Protein AF-A0A2T2NNK9-F1 (afdb_monomer)

pLDDT: mean 78.59, std 19.79, range [35.81, 96.06]

Structure (mmCIF, N/CA/C/O backbone):
data_AF-A0A2T2NNK9-F1
#
_entry.id   AF-A0A2T2NNK9-F1
#
loop_
_atom_site.group_PDB
_atom_site.id
_atom_site.type_symbol
_atom_site.label_atom_id
_atom_site.label_alt_id
_atom_site.label_comp_id
_atom_site.label_asym_id
_atom_site.label_entity_id
_atom_site.label_seq_id
_atom_site.pdbx_PDB_ins_code
_atom_site.Cartn_x
_atom_site.Cartn_y
_atom_site.Cartn_z
_atom_site.occupancy
_atom_site.B_iso_or_equiv
_atom_site.auth_seq_id
_atom_site.auth_comp_id
_atom_site.auth_asym_id
_atom_site.auth_atom_id
_atom_site.pdbx_PDB_model_num
ATOM 1 N N . MET A 1 1 ? -42.297 -60.532 -15.686 1.00 44.50 1 MET A N 1
ATOM 2 C CA . MET A 1 1 ? -40.845 -60.353 -15.907 1.00 44.50 1 MET A CA 1
ATOM 3 C C . MET A 1 1 ? -40.663 -58.961 -16.487 1.00 44.50 1 MET A C 1
ATOM 5 O O . MET A 1 1 ? -41.099 -58.746 -17.607 1.00 44.50 1 MET A O 1
ATOM 9 N N . VAL A 1 2 ? -40.173 -57.993 -15.708 1.00 42.03 2 VAL A N 1
ATOM 10 C CA . VAL A 1 2 ? -40.031 -56.593 -16.153 1.00 42.03 2 VAL A CA 1
ATOM 11 C C . VAL A 1 2 ? -38.587 -56.168 -15.906 1.00 42.03 2 VAL A C 1
ATOM 13 O O . VAL A 1 2 ? -38.067 -56.361 -14.810 1.00 42.03 2 VAL A O 1
ATOM 16 N N . ASN A 1 3 ? -37.942 -55.697 -16.972 1.00 47.69 3 ASN A N 1
ATOM 17 C CA . ASN A 1 3 ? -36.517 -55.395 -17.052 1.00 47.69 3 ASN A CA 1
ATOM 18 C C . ASN A 1 3 ? -36.136 -54.107 -16.310 1.00 47.69 3 ASN A C 1
ATOM 20 O O . ASN A 1 3 ? -36.875 -53.125 -16.304 1.00 47.69 3 ASN A O 1
ATOM 24 N N . PHE A 1 4 ? -34.934 -54.142 -15.736 1.00 44.50 4 PHE A N 1
ATOM 25 C CA . PHE A 1 4 ? -34.214 -53.040 -15.104 1.00 44.50 4 PHE A CA 1
ATOM 26 C C . PHE A 1 4 ? -33.709 -52.020 -16.132 1.00 44.50 4 PHE A C 1
ATOM 28 O O . PHE A 1 4 ? -33.126 -52.415 -17.138 1.00 44.50 4 PHE A O 1
ATOM 35 N N . VAL A 1 5 ? -33.779 -50.726 -15.802 1.00 55.22 5 VAL A N 1
ATOM 36 C CA . VAL A 1 5 ? -32.805 -49.720 -16.262 1.00 55.22 5 VAL A CA 1
ATOM 37 C C . VAL A 1 5 ? -32.544 -48.758 -15.100 1.00 55.22 5 VAL A C 1
ATOM 39 O O . VAL A 1 5 ? -33.384 -47.926 -14.774 1.00 55.22 5 VAL A O 1
ATOM 42 N N . PHE A 1 6 ? -31.388 -48.890 -14.447 1.00 48.53 6 PHE A N 1
ATOM 43 C CA . PHE A 1 6 ? -30.879 -47.895 -13.501 1.00 48.53 6 PHE A CA 1
ATOM 44 C C . PHE A 1 6 ? -29.966 -46.937 -14.266 1.00 48.53 6 PHE A C 1
ATOM 46 O O . PHE A 1 6 ? -28.908 -47.334 -14.751 1.00 48.53 6 PHE A O 1
ATOM 53 N N . VAL A 1 7 ? -30.379 -45.677 -14.383 1.00 56.16 7 VAL A N 1
ATOM 54 C CA . VAL A 1 7 ? -29.543 -44.604 -14.929 1.00 56.16 7 VAL A CA 1
ATOM 55 C C . VAL A 1 7 ? -28.662 -44.080 -13.796 1.00 56.16 7 VAL A C 1
ATOM 57 O O . VAL A 1 7 ? -29.144 -43.439 -12.866 1.00 56.16 7 VAL A O 1
ATOM 60 N N . PHE A 1 8 ? -27.369 -44.397 -13.853 1.00 50.00 8 PHE A N 1
ATOM 61 C CA . PHE A 1 8 ? -26.354 -43.876 -12.939 1.00 50.00 8 PHE A CA 1
ATOM 62 C C . PHE A 1 8 ? -25.890 -42.504 -13.445 1.00 50.00 8 PHE A C 1
ATOM 64 O O . PHE A 1 8 ? -25.069 -42.409 -14.357 1.00 50.00 8 PHE A O 1
ATOM 71 N N . THR A 1 9 ? -26.424 -41.425 -12.876 1.00 57.22 9 THR A N 1
ATOM 72 C CA . THR A 1 9 ? -25.947 -40.065 -13.155 1.00 57.22 9 THR A CA 1
ATOM 73 C C . THR A 1 9 ? -24.721 -39.787 -12.285 1.00 57.22 9 THR A C 1
ATOM 75 O O . THR A 1 9 ? -24.837 -39.531 -11.088 1.00 57.22 9 THR A O 1
ATOM 78 N N . ILE A 1 10 ? -23.526 -39.868 -12.873 1.00 59.28 10 ILE A N 1
ATOM 79 C CA . ILE A 1 10 ? -22.270 -39.492 -12.213 1.00 59.28 10 ILE A CA 1
ATOM 80 C C . ILE A 1 10 ? -22.192 -37.961 -12.195 1.00 59.28 10 ILE A C 1
ATOM 82 O O . ILE A 1 10 ? -21.926 -37.331 -13.217 1.00 59.28 10 ILE A O 1
ATOM 86 N N . LEU A 1 11 ? -22.448 -37.356 -11.033 1.00 46.94 11 LEU A N 1
ATOM 87 C CA . LEU A 1 11 ? -22.253 -35.925 -10.812 1.00 46.94 11 LEU A CA 1
ATOM 88 C C . LEU A 1 11 ? -20.755 -35.667 -10.582 1.00 46.94 11 LEU A C 1
ATOM 90 O O . LEU A 1 11 ? -20.219 -35.947 -9.509 1.00 46.94 11 LEU A O 1
ATOM 94 N N . LEU A 1 12 ? -20.063 -35.170 -11.608 1.00 46.19 12 LEU A N 1
ATOM 95 C CA . LEU A 1 12 ? -18.666 -34.748 -11.509 1.00 46.19 12 LEU A CA 1
ATOM 96 C C . LEU A 1 12 ? -18.597 -33.440 -10.698 1.00 46.19 12 LEU A C 1
ATOM 98 O O . LEU A 1 12 ? -18.890 -32.359 -11.207 1.00 46.19 12 LEU A O 1
ATOM 102 N N . LEU A 1 13 ? -18.220 -33.534 -9.422 1.00 46.41 13 LEU A N 1
ATOM 103 C CA . LEU A 1 13 ? -17.844 -32.378 -8.610 1.00 46.41 13 LEU A CA 1
ATOM 104 C C . LEU A 1 13 ? -16.469 -31.883 -9.083 1.00 46.41 13 LEU A C 1
ATOM 106 O O . LEU A 1 13 ? -15.432 -32.424 -8.702 1.00 46.41 13 LEU A O 1
ATOM 110 N N . LEU A 1 14 ? -16.459 -30.860 -9.938 1.00 41.75 14 LEU A N 1
ATOM 111 C CA . LEU A 1 14 ? -15.252 -30.105 -10.273 1.00 41.75 14 LEU A CA 1
ATOM 112 C C . LEU A 1 14 ? -14.830 -29.289 -9.043 1.00 41.75 14 LEU A C 1
ATOM 114 O O . LEU A 1 14 ? -15.232 -28.141 -8.870 1.00 41.75 14 LEU A O 1
ATOM 118 N N . ASN A 1 15 ? -14.008 -29.888 -8.180 1.00 42.38 15 ASN A N 1
ATOM 119 C CA . ASN A 1 15 ? -13.230 -29.147 -7.193 1.00 42.38 15 ASN A CA 1
ATOM 120 C C . ASN A 1 15 ? -12.186 -28.312 -7.940 1.00 42.38 15 ASN A C 1
ATOM 122 O O . ASN A 1 15 ? -11.066 -28.760 -8.183 1.00 42.38 15 ASN A O 1
ATOM 126 N N . VAL A 1 16 ? -12.560 -27.093 -8.326 1.00 41.53 16 VAL A N 1
ATOM 127 C CA . VAL A 1 16 ? -11.605 -26.084 -8.785 1.00 41.53 16 VAL A CA 1
ATOM 128 C C . VAL A 1 16 ? -10.856 -25.596 -7.549 1.00 41.53 16 VAL A C 1
ATOM 130 O O . VAL A 1 16 ? -11.247 -24.632 -6.897 1.00 41.53 16 VAL A O 1
ATOM 133 N N . THR A 1 17 ? -9.786 -26.295 -7.180 1.00 37.84 17 THR A N 1
ATOM 134 C CA . THR A 1 17 ? -8.816 -25.767 -6.223 1.00 37.84 17 THR A CA 1
ATOM 135 C C . THR A 1 17 ? -8.088 -24.618 -6.908 1.00 37.84 17 THR A C 1
ATOM 137 O O . THR A 1 17 ? -7.155 -24.833 -7.682 1.00 37.84 17 THR A O 1
ATOM 140 N N . THR A 1 18 ? -8.531 -23.387 -6.665 1.00 38.38 18 THR A N 1
ATOM 141 C CA . THR A 1 18 ? -7.781 -22.190 -7.039 1.00 38.38 18 THR A CA 1
ATOM 142 C C . THR A 1 18 ? -6.550 -22.121 -6.142 1.00 38.38 18 THR A C 1
ATOM 144 O O . THR A 1 18 ? -6.608 -21.603 -5.028 1.00 38.38 18 THR A O 1
ATOM 147 N N . THR A 1 19 ? -5.434 -22.693 -6.590 1.00 35.81 19 THR A N 1
ATOM 148 C CA . THR A 1 19 ? -4.139 -22.482 -5.941 1.00 35.81 19 THR A CA 1
ATOM 149 C C . THR A 1 19 ? -3.739 -21.029 -6.167 1.00 35.81 19 THR A C 1
ATOM 151 O O . THR A 1 19 ? -3.233 -20.675 -7.233 1.00 35.81 19 THR A O 1
ATOM 154 N N . MET A 1 20 ? -4.034 -20.176 -5.189 1.00 47.16 20 MET A N 1
ATOM 155 C CA . MET A 1 20 ? -3.549 -18.802 -5.144 1.00 47.16 20 MET A CA 1
ATOM 156 C C . MET A 1 20 ? -2.162 -18.771 -4.489 1.00 47.16 20 MET A C 1
ATOM 158 O O . MET A 1 20 ? -1.886 -19.588 -3.607 1.00 47.16 20 MET A O 1
ATOM 162 N N . PRO A 1 21 ? -1.262 -17.891 -4.955 1.00 38.34 21 PRO A N 1
ATOM 163 C CA . PRO A 1 21 ? 0.104 -17.826 -4.461 1.00 38.34 21 PRO A CA 1
ATOM 164 C C . PRO A 1 21 ? 0.135 -17.407 -2.989 1.00 38.34 21 PRO A C 1
ATOM 166 O O . PRO A 1 21 ? -0.404 -16.374 -2.615 1.00 38.34 21 PRO A O 1
ATOM 169 N N . THR A 1 22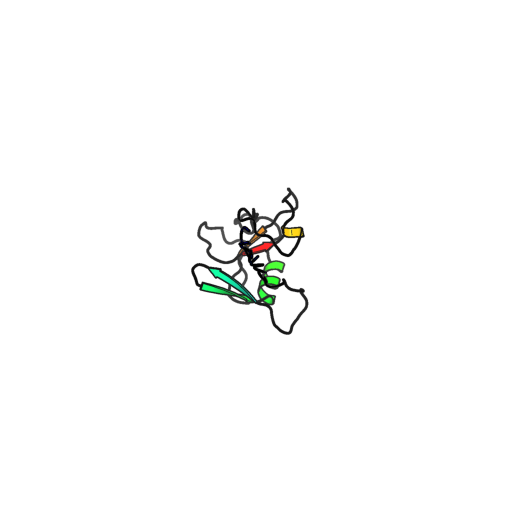 ? 0.800 -18.228 -2.181 1.00 44.75 22 THR A N 1
ATOM 170 C CA . THR A 1 22 ? 1.037 -18.035 -0.752 1.00 44.75 22 THR A CA 1
ATOM 171 C C . THR A 1 22 ? 1.864 -16.777 -0.492 1.00 44.75 22 THR A C 1
ATOM 173 O O . THR A 1 22 ? 2.995 -16.669 -0.981 1.00 44.75 22 THR A O 1
ATOM 176 N N . ASP A 1 23 ? 1.339 -15.866 0.328 1.00 48.19 23 ASP A N 1
ATOM 177 C CA . ASP A 1 23 ? 2.069 -14.688 0.795 1.00 48.19 23 ASP A CA 1
ATOM 178 C C . ASP A 1 23 ? 3.434 -15.067 1.423 1.00 48.19 23 ASP A C 1
ATOM 180 O O . ASP A 1 23 ? 3.518 -15.932 2.305 1.00 48.19 23 ASP A O 1
ATOM 184 N N . PRO A 1 24 ? 4.536 -14.477 0.944 1.00 45.34 24 PRO A N 1
ATOM 185 C CA . PRO A 1 24 ? 5.620 -13.924 1.734 1.00 45.34 24 PRO A CA 1
ATOM 186 C C . PRO A 1 24 ? 5.871 -14.334 3.169 1.00 45.34 24 PRO A C 1
ATOM 188 O O . PRO A 1 24 ? 5.370 -13.642 4.050 1.00 45.34 24 PRO A O 1
ATOM 191 N N . ASP A 1 25 ? 6.730 -15.305 3.458 1.00 42.19 25 ASP A N 1
ATOM 192 C CA . ASP A 1 25 ? 7.469 -15.200 4.720 1.00 42.19 25 ASP A CA 1
ATOM 193 C C . ASP A 1 25 ? 8.435 -14.012 4.549 1.00 42.19 25 ASP A C 1
ATOM 195 O O . ASP A 1 25 ? 9.187 -13.988 3.575 1.00 42.19 25 ASP A O 1
ATOM 199 N N . MET A 1 26 ? 8.371 -12.984 5.405 1.00 48.34 26 MET A N 1
ATOM 200 C CA . MET A 1 26 ? 9.200 -11.766 5.291 1.00 48.34 26 MET A CA 1
ATOM 201 C C . MET A 1 26 ? 10.647 -12.022 5.769 1.00 48.34 26 MET A C 1
ATOM 203 O O . MET A 1 26 ? 11.193 -11.271 6.577 1.00 48.34 26 MET A O 1
ATOM 207 N N . GLY A 1 27 ? 11.262 -13.097 5.274 1.00 41.09 27 GLY A N 1
ATOM 208 C CA . GLY A 1 27 ? 12.646 -13.505 5.504 1.00 41.09 27 GLY A CA 1
ATOM 209 C C . GLY A 1 27 ? 13.327 -13.840 4.173 1.00 41.09 27 GLY A C 1
ATOM 210 O O . GLY A 1 27 ? 12.747 -14.502 3.321 1.00 41.09 27 GLY A O 1
ATOM 211 N N . ALA A 1 28 ? 14.536 -13.313 3.987 1.00 42.34 28 ALA A N 1
ATOM 212 C CA . ALA A 1 28 ? 15.311 -13.245 2.745 1.00 42.34 28 ALA A CA 1
ATOM 213 C C . ALA A 1 28 ? 15.522 -14.570 1.953 1.00 42.34 28 ALA A C 1
ATOM 215 O O . ALA A 1 28 ? 15.797 -15.596 2.561 1.00 42.34 28 ALA A O 1
ATOM 216 N N . ASP A 1 29 ? 15.457 -14.451 0.609 1.00 46.12 29 ASP A N 1
ATOM 217 C CA . ASP A 1 29 ? 16.040 -15.220 -0.537 1.00 46.12 29 ASP A CA 1
ATOM 218 C C . ASP A 1 29 ? 16.087 -16.780 -0.512 1.00 46.12 29 ASP A C 1
ATOM 220 O O . ASP A 1 29 ? 16.554 -17.352 0.470 1.00 46.12 29 ASP A O 1
ATOM 224 N N . PRO A 1 30 ? 15.655 -17.527 -1.575 1.00 46.78 30 PRO A N 1
ATOM 225 C CA . PRO A 1 30 ? 16.343 -17.582 -2.883 1.00 46.78 30 PRO A CA 1
ATOM 226 C C . PRO A 1 30 ? 15.421 -17.754 -4.118 1.00 46.78 30 PRO A C 1
ATOM 228 O O . PRO A 1 30 ? 15.757 -18.444 -5.082 1.00 46.78 30 PRO A O 1
ATOM 231 N N . LYS A 1 31 ? 14.224 -17.171 -4.097 1.00 51.34 31 LYS A N 1
ATOM 232 C CA . LYS A 1 31 ? 13.475 -16.782 -5.305 1.00 51.34 31 LYS A CA 1
ATOM 233 C C . LYS A 1 31 ? 12.696 -15.549 -4.900 1.00 51.34 31 LYS A C 1
ATOM 235 O O . LYS A 1 31 ? 11.622 -15.695 -4.325 1.00 51.34 31 LYS A O 1
ATOM 240 N N . GLU A 1 32 ? 13.275 -14.368 -5.096 1.00 64.19 32 GLU A N 1
ATOM 241 C CA . GLU A 1 32 ? 12.606 -13.092 -4.835 1.00 64.19 32 GLU A CA 1
ATOM 242 C C . GLU A 1 32 ? 11.173 -13.158 -5.378 1.00 64.19 32 GLU A C 1
ATOM 244 O O . GLU A 1 32 ? 10.953 -13.296 -6.587 1.00 64.19 32 GLU A O 1
ATOM 249 N N . ARG A 1 33 ? 10.192 -13.195 -4.472 1.00 76.56 33 ARG A N 1
ATOM 250 C CA . ARG A 1 33 ? 8.801 -13.360 -4.877 1.00 76.56 33 ARG A CA 1
ATOM 251 C C . ARG A 1 33 ? 8.361 -12.042 -5.514 1.00 76.56 33 ARG A C 1
ATOM 253 O O . ARG A 1 33 ? 8.782 -10.949 -5.126 1.00 76.56 33 ARG A O 1
ATOM 260 N N . MET A 1 34 ? 7.594 -12.178 -6.588 1.00 84.69 34 MET A N 1
ATOM 261 C CA . MET A 1 34 ? 7.123 -11.057 -7.388 1.00 84.69 34 MET A CA 1
ATOM 262 C C . MET A 1 34 ? 5.606 -11.033 -7.370 1.00 84.69 34 MET A C 1
ATOM 264 O O . MET A 1 34 ? 4.953 -12.045 -7.630 1.00 84.69 34 MET A O 1
ATOM 268 N N . TRP A 1 35 ? 5.058 -9.851 -7.133 1.00 87.06 35 TRP A N 1
ATOM 269 C CA . TRP A 1 35 ? 3.645 -9.563 -7.294 1.00 87.06 35 TRP A CA 1
ATOM 270 C C . TRP A 1 35 ? 3.389 -9.190 -8.746 1.00 87.06 35 TRP A C 1
ATOM 272 O O . TRP A 1 35 ? 4.103 -8.362 -9.316 1.00 87.06 35 TRP A O 1
ATOM 282 N N . ILE A 1 36 ? 2.365 -9.797 -9.342 1.00 89.31 36 ILE A N 1
ATOM 283 C CA . ILE A 1 36 ? 1.939 -9.497 -10.708 1.00 89.31 36 ILE A CA 1
ATOM 284 C C . ILE A 1 36 ? 0.526 -8.927 -10.643 1.00 89.31 36 ILE A C 1
ATOM 286 O O . ILE A 1 36 ? -0.424 -9.644 -10.333 1.00 89.31 36 ILE A O 1
ATOM 290 N N . CYS A 1 37 ? 0.385 -7.643 -10.958 1.00 86.25 37 CYS A N 1
ATOM 291 C CA . CYS A 1 37 ? -0.904 -6.968 -11.055 1.00 86.25 37 CYS A CA 1
ATOM 292 C C . CYS A 1 37 ? -1.328 -6.890 -12.525 1.00 86.25 37 CYS A C 1
ATOM 294 O O . CYS A 1 37 ? -0.546 -6.466 -13.375 1.00 86.25 37 CYS A O 1
ATOM 296 N N . LYS A 1 38 ? -2.567 -7.282 -12.831 1.00 85.25 38 LYS A N 1
ATOM 297 C CA . LYS A 1 38 ? -3.134 -7.205 -14.184 1.00 85.25 38 LYS A CA 1
ATOM 298 C C . LYS A 1 38 ? -4.026 -5.975 -14.300 1.00 85.25 38 LYS A C 1
ATOM 300 O O . LYS A 1 38 ? -4.980 -5.860 -13.540 1.00 85.25 38 LYS A O 1
ATOM 305 N N . ASN A 1 39 ? -3.753 -5.100 -15.263 1.00 78.94 39 ASN A N 1
ATOM 306 C CA . ASN A 1 39 ? -4.609 -3.957 -15.584 1.00 78.94 39 ASN A CA 1
ATOM 307 C C . ASN A 1 39 ? -4.786 -3.848 -17.104 1.00 78.94 39 ASN A C 1
ATOM 309 O O . ASN A 1 39 ? -3.798 -3.731 -17.824 1.00 78.94 39 ASN A O 1
ATOM 313 N N . GLY A 1 40 ? -6.021 -3.940 -17.606 1.00 74.44 40 GLY A N 1
ATOM 314 C CA . GLY A 1 40 ? -6.319 -3.759 -19.037 1.00 74.44 40 GLY A CA 1
ATOM 315 C C . GLY A 1 40 ? -5.534 -4.672 -19.995 1.00 74.44 40 GLY A C 1
ATOM 316 O O . GLY A 1 40 ? -5.247 -4.277 -21.119 1.00 74.44 40 GLY A O 1
ATOM 317 N N . GLY A 1 41 ? -5.135 -5.871 -19.551 1.00 74.44 41 GLY A N 1
ATOM 318 C CA . GLY A 1 41 ? -4.302 -6.802 -20.329 1.00 74.44 41 GLY A CA 1
ATOM 319 C C . GLY A 1 41 ? -2.787 -6.606 -20.179 1.00 74.44 41 GLY A C 1
ATOM 320 O O . GLY A 1 41 ? -2.020 -7.435 -20.665 1.00 74.44 41 GLY A O 1
ATOM 321 N N . GLN A 1 42 ? -2.341 -5.569 -19.468 1.00 79.94 42 GLN A N 1
ATOM 322 C CA . GLN A 1 42 ? -0.938 -5.359 -19.117 1.00 79.94 42 GLN A CA 1
ATOM 323 C C . GLN A 1 42 ? -0.615 -5.983 -17.754 1.00 79.94 42 GLN A C 1
ATOM 325 O O . GLN A 1 42 ? -1.401 -5.890 -16.809 1.00 79.94 42 GLN A O 1
ATOM 330 N N . ASN A 1 43 ? 0.564 -6.602 -17.655 1.00 86.62 43 ASN A N 1
ATOM 331 C CA . ASN A 1 43 ? 1.115 -7.101 -16.397 1.00 86.62 43 ASN A CA 1
ATOM 332 C C . ASN A 1 43 ? 2.086 -6.064 -15.823 1.00 86.62 43 ASN A C 1
ATOM 334 O O . ASN A 1 43 ? 3.061 -5.695 -16.479 1.00 86.62 43 ASN A O 1
ATOM 338 N N . MET A 1 44 ? 1.846 -5.638 -14.589 1.00 86.12 44 MET A N 1
ATOM 339 C CA . MET A 1 44 ? 2.781 -4.860 -13.779 1.00 86.12 44 MET A CA 1
ATOM 340 C C . MET A 1 44 ? 3.443 -5.787 -12.767 1.00 86.12 44 MET A C 1
ATOM 342 O O . MET A 1 44 ? 2.762 -6.591 -12.132 1.00 86.12 44 MET A O 1
ATOM 346 N N . PHE A 1 45 ? 4.757 -5.670 -12.613 1.00 89.12 45 PHE A N 1
ATOM 347 C CA . PHE A 1 45 ? 5.558 -6.539 -11.755 1.00 89.12 45 PHE A CA 1
ATOM 348 C C . PHE A 1 45 ? 6.148 -5.725 -10.608 1.00 89.12 45 PHE A C 1
ATOM 350 O O . PHE A 1 45 ? 6.696 -4.649 -10.846 1.00 89.12 45 PHE A O 1
ATOM 357 N N . TYR A 1 46 ? 6.066 -6.248 -9.388 1.00 89.25 46 TYR A N 1
ATOM 358 C CA . TYR A 1 46 ? 6.641 -5.627 -8.197 1.00 89.25 46 TYR A CA 1
ATOM 359 C C . TYR A 1 46 ? 7.419 -6.667 -7.402 1.00 89.25 46 TYR A C 1
ATOM 361 O O . TYR A 1 46 ? 6.868 -7.713 -7.054 1.00 89.25 46 TYR A O 1
ATOM 369 N N . ARG A 1 47 ? 8.688 -6.395 -7.093 1.00 90.94 47 ARG A N 1
ATOM 370 C CA . ARG A 1 47 ? 9.475 -7.274 -6.221 1.00 90.94 47 ARG A CA 1
ATOM 371 C C . ARG A 1 47 ? 9.052 -7.102 -4.769 1.00 90.94 47 ARG A C 1
ATOM 373 O O . ARG A 1 47 ? 8.766 -5.988 -4.333 1.00 90.94 47 ARG A O 1
ATOM 380 N N . ASP A 1 48 ? 9.083 -8.186 -4.003 1.00 88.88 48 ASP A N 1
ATOM 381 C CA . ASP A 1 48 ? 8.850 -8.172 -2.553 1.00 88.88 48 ASP A CA 1
ATOM 382 C C . ASP A 1 48 ? 9.709 -7.147 -1.806 1.00 88.88 48 ASP A C 1
ATOM 384 O O . ASP A 1 48 ? 9.259 -6.480 -0.873 1.00 88.88 48 ASP A O 1
ATOM 388 N N . THR A 1 49 ? 10.970 -7.013 -2.215 1.00 90.06 49 THR A N 1
ATOM 389 C CA . THR A 1 49 ? 11.909 -6.058 -1.619 1.00 90.06 49 THR A CA 1
ATOM 390 C C . THR A 1 49 ? 11.396 -4.627 -1.775 1.00 90.06 49 THR A C 1
ATOM 392 O O . THR A 1 49 ? 11.406 -3.848 -0.816 1.00 90.06 49 THR A O 1
ATOM 395 N N . HIS A 1 50 ? 10.871 -4.288 -2.949 1.00 92.50 50 HIS A N 1
ATOM 396 C CA . HIS A 1 50 ? 10.298 -2.983 -3.255 1.00 92.50 50 HIS A CA 1
ATOM 397 C C . HIS A 1 50 ? 8.934 -2.747 -2.620 1.00 92.50 50 HIS A C 1
ATOM 399 O O . HIS A 1 50 ? 8.721 -1.674 -2.048 1.00 92.50 50 HIS A O 1
ATOM 405 N N . THR A 1 51 ? 8.032 -3.733 -2.643 1.00 92.19 51 THR A N 1
ATOM 406 C CA . THR A 1 51 ? 6.732 -3.623 -1.962 1.00 92.19 51 THR A CA 1
ATOM 407 C C . THR A 1 51 ? 6.927 -3.454 -0.458 1.00 92.19 51 THR A C 1
ATOM 409 O O . THR A 1 51 ? 6.360 -2.535 0.132 1.00 92.19 51 THR A O 1
ATOM 412 N N . GLY A 1 52 ? 7.813 -4.244 0.154 1.00 91.88 52 GLY A N 1
ATOM 413 C CA . GLY A 1 52 ? 8.146 -4.158 1.573 1.00 91.88 52 GLY A CA 1
ATOM 414 C C . GLY A 1 52 ? 8.824 -2.839 1.958 1.00 91.88 52 GLY A C 1
ATOM 415 O O . GLY A 1 52 ? 8.478 -2.242 2.978 1.00 91.88 52 GLY A O 1
ATOM 416 N N . ASN A 1 53 ? 9.760 -2.341 1.143 1.00 91.31 53 ASN A N 1
ATOM 417 C CA . ASN A 1 53 ? 10.386 -1.030 1.358 1.00 91.31 53 ASN A CA 1
ATOM 418 C C . ASN A 1 53 ? 9.376 0.115 1.237 1.00 91.31 53 ASN A C 1
ATOM 420 O O . ASN A 1 53 ? 9.383 1.030 2.061 1.00 91.31 53 ASN A O 1
ATOM 424 N N . SER A 1 54 ? 8.506 0.060 0.229 1.00 94.00 54 SER A N 1
ATOM 425 C CA . SER A 1 54 ? 7.460 1.059 0.018 1.00 94.00 54 SER A CA 1
ATOM 426 C C . SER A 1 54 ? 6.451 1.048 1.166 1.00 94.00 54 SER A C 1
ATOM 428 O O . SER A 1 54 ? 6.128 2.108 1.693 1.00 94.00 54 SER A O 1
ATOM 430 N N . LEU A 1 55 ? 6.037 -0.136 1.627 1.00 94.81 55 LEU A N 1
ATOM 431 C CA . LEU A 1 55 ? 5.122 -0.298 2.756 1.00 94.81 55 LEU A CA 1
ATOM 432 C C . LEU A 1 55 ? 5.698 0.281 4.054 1.00 94.81 55 LEU A C 1
ATOM 434 O O . LEU A 1 55 ? 5.015 1.032 4.741 1.00 94.81 55 LEU A O 1
ATOM 438 N N . ARG A 1 56 ? 6.972 0.003 4.370 1.00 93.81 56 ARG A N 1
ATOM 439 C CA . ARG A 1 56 ? 7.642 0.558 5.565 1.00 93.81 56 ARG A CA 1
ATOM 440 C C . ARG A 1 56 ? 7.747 2.084 5.555 1.00 93.81 56 ARG A C 1
ATOM 442 O O . ARG A 1 56 ? 7.855 2.692 6.615 1.00 93.81 56 ARG A O 1
ATOM 449 N N . ARG A 1 57 ? 7.774 2.693 4.368 1.00 94.56 57 ARG A N 1
ATOM 450 C CA . ARG A 1 57 ? 7.876 4.147 4.179 1.00 94.56 57 ARG A CA 1
ATOM 451 C C . ARG A 1 57 ? 6.512 4.830 4.073 1.00 94.56 57 ARG A C 1
ATOM 453 O O . ARG A 1 57 ? 6.453 6.053 4.189 1.00 94.56 57 ARG A O 1
ATOM 460 N N . ALA A 1 58 ? 5.443 4.077 3.820 1.00 93.94 58 ALA A N 1
ATOM 461 C CA . ALA A 1 58 ? 4.104 4.621 3.661 1.00 93.94 58 ALA A CA 1
ATOM 462 C C . ALA A 1 58 ? 3.602 5.239 4.985 1.00 93.94 58 ALA A C 1
ATOM 464 O O . ALA A 1 58 ? 3.848 4.683 6.059 1.00 93.94 58 ALA A O 1
ATOM 465 N N . PRO A 1 59 ? 2.890 6.381 4.951 1.00 94.81 59 PRO A N 1
ATOM 466 C CA . PRO A 1 59 ? 2.296 6.945 6.159 1.00 94.81 59 PRO A CA 1
ATOM 467 C C . PRO A 1 59 ? 1.262 5.995 6.783 1.00 94.81 59 PRO A C 1
ATOM 469 O O . PRO A 1 59 ? 0.526 5.314 6.079 1.00 94.81 59 PRO A O 1
ATOM 472 N N . ILE A 1 60 ? 1.146 5.988 8.111 1.00 94.38 60 ILE A N 1
ATOM 473 C CA . ILE A 1 60 ? 0.225 5.097 8.853 1.00 94.38 60 ILE A CA 1
ATOM 474 C C . ILE A 1 60 ? -1.139 5.734 9.171 1.00 94.38 60 ILE A C 1
ATOM 476 O O . ILE A 1 60 ? -1.907 5.217 9.977 1.00 94.38 60 ILE A O 1
ATOM 480 N N . LYS A 1 61 ? -1.418 6.913 8.612 1.00 92.75 61 LYS A N 1
ATOM 481 C CA . LYS A 1 61 ? -2.657 7.672 8.821 1.00 92.75 61 LYS A CA 1
ATOM 482 C C . LYS A 1 61 ? -3.043 8.373 7.536 1.00 92.75 61 LYS A C 1
ATOM 484 O O . LYS A 1 61 ? -2.171 8.700 6.734 1.00 92.75 61 LYS A O 1
ATOM 489 N N . GLU A 1 62 ? -4.333 8.649 7.394 1.00 94.00 62 GLU A N 1
ATOM 490 C CA . GLU A 1 62 ? -4.855 9.395 6.255 1.00 94.00 62 GLU A CA 1
ATOM 491 C C . GLU A 1 62 ? -4.175 10.766 6.123 1.00 94.00 62 GLU A C 1
ATOM 493 O O . GLU A 1 62 ? -4.014 11.499 7.105 1.00 94.00 62 GLU A O 1
ATOM 498 N N . GLY A 1 63 ? -3.738 11.092 4.907 1.00 92.19 63 GLY A N 1
ATOM 499 C CA . GLY A 1 63 ? -3.015 12.328 4.621 1.00 92.19 63 GLY A CA 1
ATOM 500 C C . GLY A 1 63 ? -3.914 13.437 4.085 1.00 92.19 63 GLY A C 1
ATOM 501 O O . GLY A 1 63 ? -4.906 13.194 3.401 1.00 92.19 63 GLY A O 1
ATOM 502 N N . LYS A 1 64 ? -3.520 14.694 4.328 1.00 93.19 64 LYS A N 1
ATOM 503 C CA . LYS A 1 64 ? -4.235 15.887 3.825 1.00 93.19 64 LYS A CA 1
ATOM 504 C C . LYS A 1 64 ? -4.246 15.991 2.298 1.00 93.19 64 LYS A C 1
ATOM 506 O O . LYS A 1 64 ? -5.129 16.622 1.730 1.00 93.19 64 LYS A O 1
ATOM 511 N N . SER A 1 65 ? -3.261 15.387 1.644 1.00 92.75 65 SER A N 1
ATOM 512 C CA . SER A 1 65 ? -3.179 15.260 0.188 1.00 92.75 65 SER A CA 1
ATOM 513 C C . SER A 1 65 ? -4.221 14.294 -0.385 1.00 92.75 65 SER A C 1
ATOM 515 O O . SER A 1 65 ? -4.432 14.292 -1.594 1.00 92.75 65 SER A O 1
ATOM 517 N N . GLY A 1 66 ? -4.855 13.471 0.459 1.00 92.69 66 GLY A N 1
ATOM 518 C CA . GLY A 1 66 ? -5.676 12.331 0.065 1.00 92.69 66 GLY A CA 1
ATOM 519 C C . GLY A 1 66 ? -4.916 10.999 0.020 1.00 92.69 66 GLY A C 1
ATOM 520 O O . GLY A 1 66 ? -5.523 9.995 -0.353 1.00 92.69 66 GLY A O 1
ATOM 521 N N . TYR A 1 67 ? -3.626 10.970 0.389 1.00 94.25 67 TYR A N 1
ATOM 522 C CA . TYR A 1 67 ? -2.826 9.744 0.490 1.00 94.25 67 TYR A CA 1
ATOM 523 C C . TYR A 1 67 ? -2.075 9.607 1.826 1.00 94.25 67 TYR A C 1
ATOM 525 O O . TYR A 1 67 ? -1.492 10.582 2.300 1.00 94.25 67 TYR A O 1
ATOM 533 N N . PRO A 1 68 ? -2.016 8.391 2.398 1.00 95.06 68 PRO A N 1
ATOM 534 C CA . PRO A 1 68 ? -2.925 7.285 2.100 1.00 95.06 68 PRO A CA 1
ATOM 535 C C . PRO A 1 68 ? -4.366 7.684 2.447 1.00 95.06 68 PRO A C 1
ATOM 537 O O . PRO A 1 68 ? -4.605 8.722 3.066 1.00 95.06 68 PRO A O 1
ATOM 540 N N . HIS A 1 69 ? -5.326 6.868 2.044 1.00 93.75 69 HIS A N 1
ATOM 541 C CA . HIS A 1 69 ? -6.713 7.004 2.481 1.00 93.75 69 HIS A CA 1
ATOM 542 C C . HIS A 1 69 ? -7.277 5.644 2.848 1.00 93.75 69 HIS A C 1
ATOM 544 O O . HIS A 1 69 ? -6.688 4.610 2.532 1.00 93.75 69 HIS A O 1
ATOM 550 N N . ARG A 1 70 ? -8.414 5.647 3.540 1.00 95.31 70 ARG A N 1
ATOM 551 C CA . ARG A 1 70 ? -9.100 4.416 3.915 1.00 95.31 70 ARG A CA 1
ATOM 552 C C . ARG A 1 70 ? -9.485 3.595 2.680 1.00 95.31 70 ARG A C 1
ATOM 554 O O . ARG A 1 70 ? -10.154 4.098 1.782 1.00 95.31 70 ARG A O 1
ATOM 561 N N . PHE A 1 71 ? -9.145 2.311 2.716 1.00 95.00 71 PHE A N 1
ATOM 562 C CA . PHE A 1 71 ? -9.612 1.297 1.781 1.00 95.00 71 PHE A CA 1
ATOM 563 C C . PHE A 1 71 ? -10.833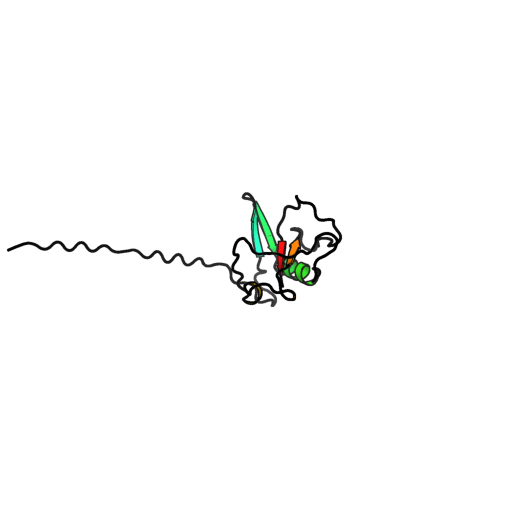 0.578 2.363 1.00 95.00 71 PHE A C 1
ATOM 565 O O . PHE A 1 71 ? -10.758 -0.054 3.419 1.00 95.00 71 PHE A O 1
ATOM 572 N N . PHE A 1 72 ? -11.975 0.680 1.682 1.00 92.38 72 PHE A N 1
ATOM 573 C CA . PHE A 1 72 ? -13.246 0.128 2.171 1.00 92.38 72 PHE A CA 1
ATOM 574 C C . PHE A 1 72 ? -13.465 -1.348 1.825 1.00 92.38 72 PHE A C 1
ATOM 576 O O . PHE A 1 72 ? -14.326 -1.981 2.427 1.00 92.38 72 PHE A O 1
ATOM 583 N N . ASN A 1 73 ? -12.682 -1.905 0.895 1.00 92.81 73 ASN A N 1
ATOM 584 C CA . ASN A 1 73 ? -12.822 -3.282 0.420 1.00 92.81 73 ASN A CA 1
ATOM 585 C C . ASN A 1 73 ? -14.239 -3.644 -0.079 1.00 92.81 73 ASN A C 1
ATOM 587 O O . ASN A 1 73 ? -14.759 -4.721 0.208 1.00 92.81 73 ASN A O 1
ATOM 591 N N . ASN A 1 74 ? -14.873 -2.743 -0.838 1.00 89.19 74 ASN A N 1
ATOM 592 C CA . ASN A 1 74 ? -16.228 -2.955 -1.371 1.00 89.19 74 ASN A CA 1
ATOM 593 C C . ASN A 1 74 ? -16.316 -4.147 -2.341 1.00 89.19 74 ASN A C 1
ATOM 595 O O . ASN A 1 74 ? -17.393 -4.695 -2.548 1.00 89.19 74 ASN A O 1
ATOM 599 N N . GLU A 1 75 ? -15.185 -4.547 -2.923 1.00 85.94 75 GLU A N 1
ATOM 600 C CA . GLU A 1 75 ? -15.074 -5.689 -3.835 1.00 85.94 75 GLU A CA 1
ATOM 601 C C . GLU A 1 75 ? -15.025 -7.040 -3.102 1.00 85.94 75 GLU A C 1
ATOM 603 O O . GLU A 1 75 ? -15.063 -8.088 -3.741 1.00 85.94 75 GLU A O 1
ATOM 608 N N . GLY A 1 76 ? -14.953 -7.039 -1.765 1.00 89.62 76 GLY A N 1
ATOM 609 C CA . GLY A 1 76 ? -14.938 -8.267 -0.972 1.00 89.62 76 GLY A CA 1
ATOM 610 C C . GLY A 1 76 ? -13.642 -9.067 -1.108 1.00 89.62 76 GLY A C 1
ATOM 611 O O . GLY A 1 76 ? -13.673 -10.296 -1.049 1.00 89.62 76 GLY A O 1
ATOM 612 N N . ILE A 1 77 ? -12.500 -8.390 -1.280 1.00 90.06 77 ILE A N 1
ATOM 613 C CA . ILE A 1 77 ? -11.183 -9.034 -1.339 1.00 90.06 77 ILE A CA 1
ATOM 614 C C . ILE A 1 77 ? -10.948 -9.787 -0.029 1.00 90.06 77 ILE A C 1
ATOM 616 O O . ILE A 1 77 ? -10.989 -9.204 1.057 1.00 90.06 77 ILE A O 1
ATOM 620 N N . ASN A 1 78 ? -10.683 -11.086 -0.135 1.00 91.81 78 ASN A N 1
ATOM 621 C CA . ASN A 1 78 ? -10.265 -11.911 0.988 1.00 91.81 78 ASN A CA 1
ATOM 622 C C . ASN A 1 78 ? -8.735 -11.956 1.023 1.00 91.81 78 ASN A C 1
ATOM 624 O O . ASN A 1 78 ? -8.109 -12.556 0.153 1.00 91.81 78 ASN A O 1
ATOM 628 N N . PHE A 1 79 ? -8.136 -11.304 2.013 1.00 88.19 79 PHE A N 1
ATOM 629 C CA . PHE A 1 79 ? -6.691 -11.268 2.197 1.00 88.19 79 PHE A CA 1
ATOM 630 C C . PHE A 1 79 ? -6.209 -12.522 2.934 1.00 88.19 79 PHE A C 1
ATOM 632 O O . PHE A 1 79 ? -6.836 -12.970 3.891 1.00 88.19 79 PHE A O 1
ATOM 639 N N . ASP A 1 80 ? -5.030 -13.035 2.592 1.00 87.62 80 ASP A N 1
ATOM 640 C CA . ASP A 1 80 ? -4.430 -14.164 3.324 1.00 87.62 80 ASP A CA 1
ATOM 641 C C . ASP A 1 80 ? -4.179 -13.824 4.805 1.00 87.62 80 ASP A C 1
ATOM 643 O O . ASP A 1 80 ? -4.296 -14.655 5.716 1.00 87.62 80 ASP A O 1
ATOM 647 N N . ARG A 1 81 ? -3.868 -12.553 5.079 1.00 83.12 81 ARG A N 1
ATOM 648 C CA . ARG A 1 81 ? -3.641 -12.040 6.428 1.00 83.12 81 ARG A CA 1
ATOM 649 C C . ARG A 1 81 ? -4.976 -11.777 7.120 1.00 83.12 81 ARG A C 1
ATOM 651 O O . ARG A 1 81 ? -5.604 -10.740 6.926 1.00 83.12 81 ARG A O 1
ATOM 658 N N . LYS A 1 82 ? -5.347 -12.670 8.046 1.00 85.75 82 LYS A N 1
ATOM 659 C CA . LYS A 1 82 ? -6.561 -12.559 8.885 1.00 85.75 82 LYS A CA 1
ATOM 660 C C . LYS A 1 82 ? -6.829 -11.158 9.469 1.00 85.75 82 LYS A C 1
ATOM 662 O O . LYS A 1 82 ? -7.998 -10.781 9.507 1.00 85.75 82 LYS A O 1
ATOM 667 N N . PRO A 1 83 ? -5.832 -10.372 9.941 1.00 87.75 83 PRO A N 1
ATOM 668 C CA . PRO A 1 83 ? -6.086 -9.011 10.422 1.00 87.75 83 PRO A CA 1
ATOM 669 C C . PRO A 1 83 ? -6.721 -8.079 9.383 1.00 87.75 83 PRO A C 1
ATOM 671 O O . PRO A 1 83 ? -7.515 -7.224 9.774 1.00 87.75 83 PRO A O 1
ATOM 674 N N . CYS A 1 84 ? -6.428 -8.274 8.095 1.00 88.94 84 CYS A N 1
ATOM 675 C CA . CYS A 1 84 ? -6.957 -7.470 6.996 1.00 88.94 84 CYS A CA 1
ATOM 676 C C . CYS A 1 84 ? -8.425 -7.794 6.671 1.00 88.94 84 CYS A C 1
ATOM 678 O O . CYS A 1 84 ? -9.142 -6.935 6.176 1.00 88.94 84 CYS A O 1
ATOM 680 N N . ASN A 1 85 ? -8.907 -8.992 7.020 1.00 91.06 85 ASN A N 1
ATOM 681 C CA . ASN A 1 85 ? -10.304 -9.402 6.791 1.00 91.06 85 ASN A CA 1
ATOM 682 C C . ASN A 1 85 ? -11.250 -9.008 7.927 1.00 91.06 85 ASN A C 1
ATOM 684 O O . ASN A 1 85 ? -12.461 -9.203 7.844 1.00 91.06 85 ASN A O 1
ATOM 688 N N . LYS A 1 86 ? -10.710 -8.523 9.046 1.00 90.50 86 LYS A N 1
ATOM 689 C CA . LYS A 1 86 ? -11.518 -8.159 10.207 1.00 90.50 86 LYS A CA 1
ATOM 690 C C . LYS A 1 86 ? -12.261 -6.852 9.936 1.00 90.50 86 LYS A C 1
ATOM 692 O O . LYS A 1 86 ? -11.622 -5.865 9.574 1.00 90.50 86 LYS A O 1
ATOM 697 N N . THR A 1 87 ? -13.546 -6.805 10.288 1.00 91.06 87 THR A N 1
ATOM 698 C CA . THR A 1 87 ? -14.413 -5.619 10.177 1.00 91.06 87 THR A CA 1
ATOM 699 C C . THR A 1 87 ? -13.710 -4.340 10.649 1.00 91.06 87 THR A C 1
ATOM 701 O O . THR A 1 87 ? -13.130 -4.351 11.745 1.00 91.06 87 THR A O 1
ATOM 704 N N . PRO A 1 88 ? -13.722 -3.257 9.852 1.00 92.38 88 PRO A N 1
ATOM 705 C CA . PRO A 1 88 ? -13.059 -2.012 10.213 1.00 92.38 88 PRO A CA 1
ATOM 706 C C . PRO A 1 88 ? -13.719 -1.362 11.436 1.00 92.38 88 PRO A C 1
ATOM 708 O O . PRO A 1 88 ? -14.934 -1.414 11.618 1.00 92.38 88 PRO A O 1
ATOM 711 N N . THR A 1 89 ? -12.908 -0.728 12.276 1.00 92.69 89 THR A N 1
ATOM 712 C CA . THR A 1 89 ? -13.329 0.087 13.422 1.00 92.69 89 THR A CA 1
ATOM 713 C C . THR A 1 89 ? -12.776 1.508 13.284 1.00 92.69 89 THR A C 1
ATOM 715 O O . THR A 1 89 ? -12.040 1.817 12.344 1.00 92.69 89 THR A O 1
ATOM 718 N N . ALA A 1 90 ? -13.097 2.393 14.233 1.00 88.69 90 ALA A N 1
ATOM 719 C CA . ALA A 1 90 ? -12.528 3.743 14.270 1.00 88.69 90 ALA A CA 1
ATOM 720 C C . ALA A 1 90 ? -10.986 3.742 14.349 1.00 88.69 90 ALA A C 1
ATOM 722 O O . ALA A 1 90 ? -10.345 4.602 13.755 1.00 88.69 90 ALA A O 1
ATOM 723 N N . ASN A 1 91 ? -10.400 2.744 15.021 1.00 87.25 91 ASN A N 1
ATOM 724 C CA . ASN A 1 91 ? -8.960 2.677 15.303 1.00 87.25 91 ASN A CA 1
ATOM 725 C C . ASN A 1 91 ? -8.219 1.596 14.504 1.00 87.25 91 ASN A C 1
ATOM 727 O O . ASN A 1 91 ? -7.006 1.472 14.635 1.00 87.25 91 ASN A O 1
ATOM 731 N N . ARG A 1 92 ? -8.933 0.774 13.726 1.00 90.06 92 ARG A N 1
ATOM 732 C CA . ARG A 1 92 ? -8.345 -0.312 12.934 1.00 90.06 92 ARG A CA 1
ATOM 733 C C . ARG A 1 92 ? -9.096 -0.452 11.622 1.00 90.06 92 ARG A C 1
ATOM 735 O O . ARG A 1 92 ? -10.220 -0.943 11.605 1.00 90.06 92 ARG A O 1
ATOM 742 N N . TYR A 1 93 ? -8.477 -0.045 10.533 1.00 94.38 93 TYR A N 1
ATOM 743 C CA . TYR A 1 93 ? -9.048 -0.095 9.194 1.00 94.38 93 TYR A CA 1
ATOM 744 C C . TYR A 1 93 ? -7.919 -0.252 8.184 1.00 94.38 93 TYR A C 1
ATOM 746 O O . TYR A 1 93 ? -6.759 -0.062 8.528 1.00 94.38 93 TYR A O 1
ATOM 754 N N . LEU A 1 94 ? -8.262 -0.630 6.957 1.00 95.81 94 LEU A N 1
ATOM 755 C CA . LEU A 1 94 ? -7.281 -0.716 5.889 1.00 95.81 94 LEU A CA 1
ATOM 756 C C . LEU A 1 94 ? -7.029 0.666 5.292 1.00 95.81 94 LEU A C 1
ATOM 758 O O . LEU A 1 94 ? -7.951 1.469 5.135 1.00 95.81 94 LEU A O 1
ATOM 762 N N . LEU A 1 95 ? -5.782 0.913 4.936 1.00 96.06 95 LEU A N 1
ATOM 763 C CA . LEU A 1 95 ? -5.307 2.037 4.156 1.00 96.06 95 LEU A CA 1
ATOM 764 C C . LEU A 1 95 ? -4.866 1.539 2.784 1.00 96.06 95 LEU A C 1
ATOM 766 O O . LEU A 1 95 ? -4.350 0.429 2.649 1.00 96.06 95 LEU A O 1
ATOM 770 N N . GLU A 1 96 ? -5.043 2.390 1.782 1.00 95.12 96 GLU A N 1
ATOM 771 C C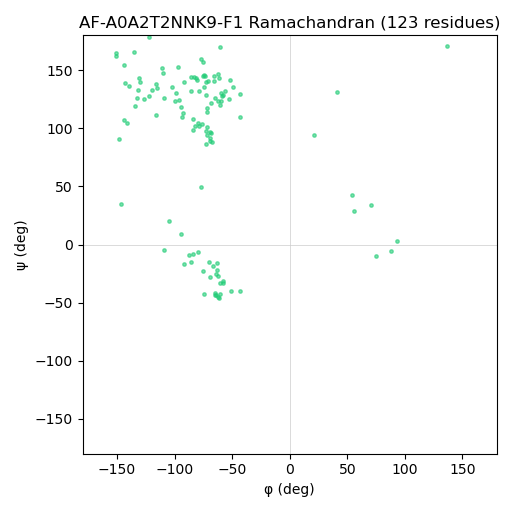A . GLU A 1 96 ? -4.455 2.218 0.462 1.00 95.12 96 GLU A CA 1
ATOM 772 C C . GLU A 1 96 ? -3.471 3.345 0.140 1.00 95.12 96 GLU A C 1
ATOM 774 O O . GLU A 1 96 ? -3.724 4.527 0.407 1.00 95.12 96 GLU A O 1
ATOM 779 N N . PHE A 1 97 ? -2.334 2.974 -0.450 1.00 95.69 97 PHE A N 1
ATOM 780 C CA . PHE A 1 97 ? -1.280 3.905 -0.849 1.00 95.69 97 PHE A CA 1
ATOM 781 C C . PHE A 1 97 ? -0.684 3.520 -2.210 1.00 95.69 97 PHE A C 1
ATOM 783 O O . PHE A 1 97 ? -0.431 2.336 -2.433 1.00 95.69 97 PHE A O 1
ATOM 790 N N . PRO A 1 98 ? -0.436 4.470 -3.131 1.00 95.19 98 PRO A N 1
ATOM 791 C CA . PRO A 1 98 ? 0.121 4.151 -4.442 1.00 95.19 98 PRO A CA 1
ATOM 792 C C . PRO A 1 98 ? 1.508 3.508 -4.355 1.00 95.19 98 PRO A C 1
ATOM 794 O O . PRO A 1 98 ? 2.343 3.904 -3.539 1.00 95.19 98 PRO A O 1
ATOM 797 N N . ILE A 1 99 ? 1.779 2.560 -5.253 1.00 94.44 99 ILE A N 1
ATOM 798 C CA . ILE A 1 99 ? 3.118 2.002 -5.456 1.00 94.44 99 ILE A CA 1
ATOM 799 C C . ILE A 1 99 ? 3.563 2.179 -6.904 1.00 94.44 99 ILE A C 1
ATOM 801 O O . ILE A 1 99 ? 2.877 1.811 -7.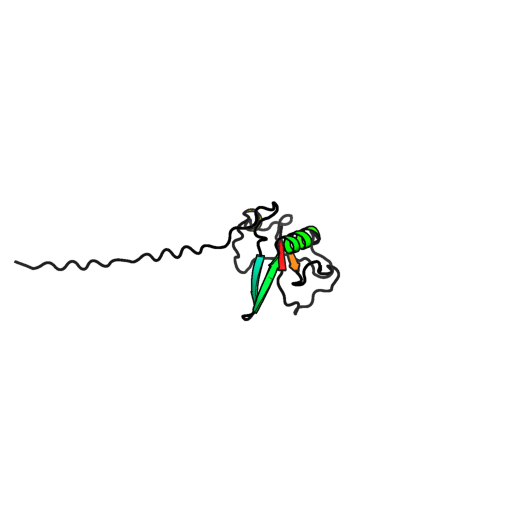858 1.00 94.44 99 ILE A O 1
ATOM 805 N N . LEU A 1 100 ? 4.753 2.749 -7.064 1.00 92.69 100 LEU A N 1
ATOM 806 C CA . LEU A 1 100 ? 5.371 2.970 -8.363 1.00 92.69 100 LEU A CA 1
ATOM 807 C C . LEU A 1 100 ? 6.021 1.674 -8.863 1.00 92.69 100 LEU A C 1
ATOM 809 O O . LEU A 1 100 ? 6.623 0.949 -8.080 1.00 92.69 100 LEU A O 1
ATOM 813 N N . VAL A 1 101 ? 5.935 1.390 -10.165 1.00 88.88 101 VAL A N 1
ATOM 814 C CA . VAL A 1 101 ? 6.512 0.167 -10.772 1.00 88.88 101 VAL A CA 1
ATOM 815 C C . VAL A 1 101 ? 8.046 0.186 -10.772 1.00 88.88 101 VAL A C 1
ATOM 817 O O . VAL A 1 101 ? 8.692 -0.855 -10.746 1.00 88.88 101 VAL A O 1
ATOM 820 N N . LYS A 1 102 ? 8.660 1.375 -10.804 1.00 89.88 102 LYS A N 1
ATOM 821 C CA . LYS A 1 102 ? 10.119 1.511 -10.833 1.00 89.88 102 LYS A CA 1
ATOM 822 C C . LYS A 1 102 ? 10.719 1.141 -9.473 1.00 89.88 102 LYS A C 1
ATOM 824 O O . LYS A 1 102 ? 10.497 1.844 -8.488 1.00 89.88 102 LYS A O 1
ATOM 829 N N . GLU A 1 103 ? 11.538 0.100 -9.448 1.00 85.94 103 GLU A N 1
ATOM 830 C CA . GLU A 1 103 ? 12.310 -0.326 -8.275 1.00 85.94 103 GLU A CA 1
ATOM 831 C C . GLU A 1 103 ? 13.076 0.842 -7.625 1.0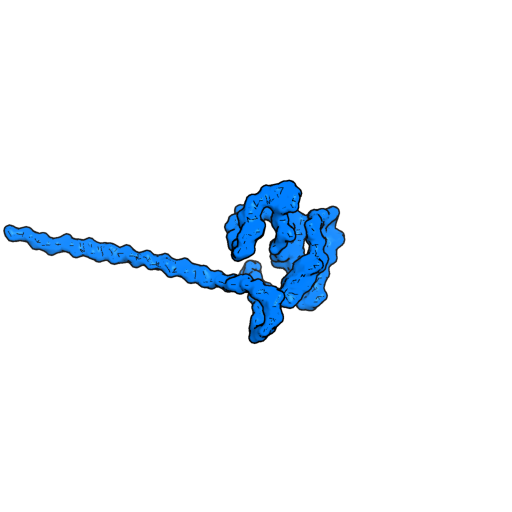0 85.94 103 GLU A C 1
ATOM 833 O O . GLU A 1 103 ? 13.659 1.691 -8.309 1.00 85.94 103 GLU A O 1
ATOM 838 N N . GLY A 1 104 ? 13.029 0.917 -6.293 1.00 85.69 104 GLY A N 1
ATOM 839 C CA . GLY A 1 104 ? 13.682 1.964 -5.496 1.00 85.69 104 GLY A CA 1
ATOM 840 C C . GLY A 1 104 ? 12.994 3.336 -5.525 1.00 85.69 104 GLY A C 1
ATOM 841 O O . GLY A 1 104 ? 13.336 4.209 -4.723 1.00 85.69 104 GLY A O 1
ATOM 842 N N . SER A 1 105 ? 12.008 3.544 -6.403 1.00 92.88 105 SER A N 1
ATOM 843 C CA . SER A 1 105 ? 11.186 4.756 -6.378 1.00 92.88 105 SER A CA 1
ATOM 844 C C . SER A 1 105 ? 10.139 4.701 -5.261 1.00 92.88 105 SER A C 1
ATOM 846 O O . SER A 1 105 ? 9.812 3.642 -4.735 1.00 92.88 105 SER A O 1
ATOM 848 N N . PHE A 1 106 ? 9.625 5.857 -4.853 1.00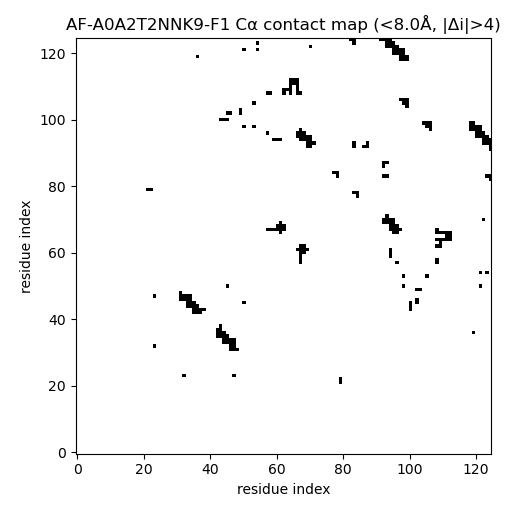 94.38 106 PHE A N 1
AT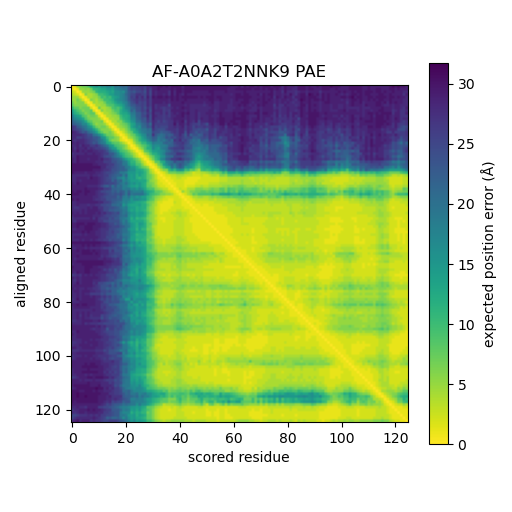OM 849 C CA . PHE A 1 106 ? 8.600 5.950 -3.817 1.00 94.38 106 PHE A CA 1
ATOM 850 C C . PHE A 1 106 ? 7.631 7.069 -4.166 1.00 94.38 106 PHE A C 1
ATOM 852 O O . PHE A 1 106 ? 8.053 8.121 -4.645 1.00 94.38 106 PHE A O 1
ATOM 859 N N . PHE A 1 107 ? 6.342 6.826 -3.945 1.00 94.50 107 PHE A N 1
ATOM 860 C CA . PHE A 1 107 ? 5.310 7.823 -4.184 1.00 94.50 107 PHE A CA 1
ATOM 861 C C . PHE A 1 107 ? 5.380 8.916 -3.112 1.00 94.50 107 PHE A C 1
ATOM 863 O O . PHE A 1 107 ? 5.391 8.607 -1.922 1.00 94.50 107 PHE A O 1
ATOM 870 N N . ASP A 1 108 ? 5.426 10.188 -3.513 1.00 95.25 108 ASP A N 1
ATOM 871 C CA . ASP A 1 108 ? 5.416 11.299 -2.558 1.00 95.25 108 ASP A CA 1
ATOM 872 C C . ASP A 1 108 ? 4.016 11.437 -1.933 1.00 95.25 108 ASP A C 1
ATOM 874 O O . ASP A 1 108 ? 3.075 11.808 -2.646 1.00 95.25 108 ASP A O 1
ATOM 878 N N . PRO A 1 109 ? 3.855 11.192 -0.616 1.00 94.12 109 PRO A N 1
ATOM 879 C CA . PRO A 1 109 ? 2.561 11.263 0.050 1.00 94.12 109 PRO A CA 1
ATOM 880 C C . PRO A 1 109 ? 1.949 12.664 0.032 1.00 94.12 109 PRO A C 1
ATOM 882 O O . PRO A 1 109 ? 0.755 12.786 0.274 1.00 94.12 109 PRO A O 1
ATOM 885 N N . ASN A 1 110 ? 2.708 13.723 -0.260 1.00 94.38 110 ASN A N 1
ATOM 886 C CA . ASN A 1 110 ? 2.175 15.084 -0.357 1.00 94.38 110 ASN A CA 1
ATOM 887 C C . ASN A 1 110 ? 1.573 15.399 -1.732 1.00 94.38 110 ASN A C 1
ATOM 889 O O . ASN A 1 110 ? 0.928 16.437 -1.892 1.00 94.38 110 ASN A O 1
ATOM 893 N N . THR A 1 111 ? 1.735 14.504 -2.710 1.00 93.06 111 THR A N 1
ATOM 894 C CA . THR A 1 111 ? 1.113 14.639 -4.028 1.00 93.06 111 THR A CA 1
ATOM 895 C C . THR A 1 111 ? -0.401 14.671 -3.874 1.00 93.06 111 THR A C 1
ATOM 897 O O . THR A 1 111 ? -1.002 13.722 -3.368 1.00 93.06 111 THR A O 1
ATOM 900 N N . LYS A 1 112 ? -1.030 15.765 -4.318 1.00 91.44 112 LYS A N 1
ATOM 901 C CA . LYS A 1 112 ? -2.484 15.924 -4.247 1.00 91.44 112 LYS A CA 1
ATOM 902 C C . LYS A 1 112 ? -3.166 14.796 -5.019 1.00 91.44 112 LYS A C 1
ATOM 904 O O . LYS A 1 112 ? -2.870 14.572 -6.192 1.00 91.44 112 LYS A O 1
ATOM 909 N N . ARG A 1 113 ? -4.107 14.118 -4.365 1.00 88.00 113 ARG A N 1
ATOM 910 C CA . ARG A 1 113 ? -4.951 13.108 -4.987 1.00 88.00 113 ARG A CA 1
ATOM 911 C C . ARG A 1 113 ? -5.720 13.722 -6.149 1.00 88.00 113 ARG A C 1
ATOM 913 O O . ARG A 1 113 ? -6.382 14.749 -6.010 1.00 88.00 113 ARG A O 1
ATOM 920 N N . THR A 1 114 ? -5.613 13.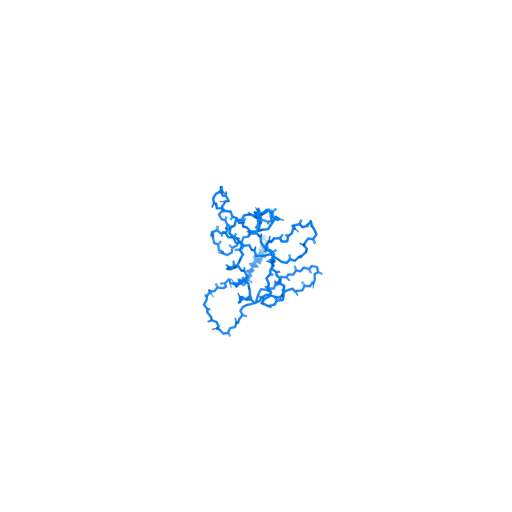055 -7.285 1.00 85.12 114 THR A N 1
ATOM 921 C CA . THR A 1 114 ? -6.426 13.286 -8.471 1.00 85.12 114 THR A CA 1
ATOM 922 C C . THR A 1 114 ? -7.335 12.078 -8.664 1.00 85.12 114 THR A C 1
ATOM 924 O O . THR A 1 114 ? -6.986 10.963 -8.265 1.00 85.12 114 THR A O 1
ATOM 927 N N . ASP A 1 115 ? -8.499 12.286 -9.275 1.00 74.19 115 ASP A N 1
ATOM 928 C CA . ASP A 1 115 ? -9.454 11.199 -9.537 1.00 74.19 115 ASP A CA 1
ATOM 929 C C . ASP A 1 115 ? -8.915 10.180 -10.557 1.00 74.19 115 ASP A C 1
ATOM 931 O O . ASP A 1 115 ? -9.350 9.034 -10.583 1.00 74.19 115 ASP A O 1
ATOM 935 N N . ASN A 1 116 ? -7.897 10.575 -11.328 1.00 68.44 116 ASN A N 1
ATOM 936 C CA . ASN A 1 116 ? -7.322 9.795 -12.423 1.00 68.44 116 ASN A CA 1
ATOM 937 C C . ASN A 1 116 ? -5.971 9.156 -12.077 1.00 68.44 116 ASN A C 1
ATOM 939 O O . ASN A 1 116 ? -5.190 8.872 -12.985 1.00 68.44 116 ASN A O 1
ATOM 943 N N . LEU A 1 117 ? -5.621 8.989 -10.794 1.00 71.50 117 LEU A N 1
ATOM 944 C CA . LEU A 1 117 ? -4.377 8.286 -10.476 1.00 71.50 117 LEU A CA 1
ATOM 945 C C . LEU A 1 117 ? -4.546 6.788 -10.765 1.00 71.50 117 LEU A C 1
ATOM 947 O O . LEU A 1 117 ? -5.019 6.021 -9.922 1.00 71.50 117 LEU A O 1
ATOM 951 N N . GLU A 1 118 ? -4.141 6.405 -11.971 1.00 69.75 118 GLU A N 1
ATOM 952 C CA . GLU A 1 118 ? -4.006 5.021 -12.400 1.00 69.75 118 GLU A CA 1
ATOM 953 C C . GLU A 1 118 ? -2.777 4.371 -11.755 1.00 69.75 118 GLU A C 1
ATOM 955 O O . GLU A 1 118 ? -1.737 5.004 -11.557 1.00 69.75 118 GLU A O 1
ATOM 960 N N . GLY A 1 119 ? -2.891 3.082 -11.435 1.00 84.06 119 GLY A N 1
ATOM 961 C CA . GLY A 1 119 ? -1.780 2.278 -10.934 1.00 84.06 119 GLY A CA 1
ATOM 962 C C . GLY A 1 119 ? -2.156 1.379 -9.762 1.00 84.06 119 GLY A C 1
ATOM 963 O O . GLY A 1 119 ? -3.248 1.463 -9.200 1.00 84.06 119 GLY A O 1
ATOM 964 N N . SER A 1 120 ? -1.226 0.498 -9.400 1.00 91.75 120 SER A N 1
ATOM 965 C CA . SER A 1 120 ? -1.401 -0.423 -8.275 1.00 91.75 120 SER A CA 1
ATOM 966 C C . SER A 1 120 ? -1.242 0.288 -6.933 1.00 91.75 120 SER A C 1
ATOM 968 O O . SER A 1 120 ? -0.583 1.328 -6.815 1.00 91.75 120 SER A O 1
ATOM 970 N N . ARG A 1 121 ? -1.824 -0.309 -5.892 1.00 94.25 121 ARG A N 1
ATOM 971 C CA . ARG A 1 121 ? -1.821 0.228 -4.532 1.00 94.25 121 ARG A CA 1
ATOM 972 C C . ARG A 1 121 ? -1.409 -0.845 -3.535 1.00 94.25 121 ARG A C 1
ATOM 974 O O . ARG A 1 121 ? -1.764 -2.011 -3.686 1.00 94.25 121 ARG A O 1
ATOM 981 N N . LEU A 1 122 ? -0.669 -0.434 -2.515 1.00 94.69 122 LEU A N 1
ATOM 982 C CA . LEU A 1 122 ? -0.429 -1.220 -1.312 1.00 94.69 122 LEU A CA 1
ATOM 983 C C . LEU A 1 122 ? -1.652 -1.112 -0.413 1.00 94.69 122 LEU A C 1
ATOM 985 O O . LEU A 1 122 ? -2.103 0.001 -0.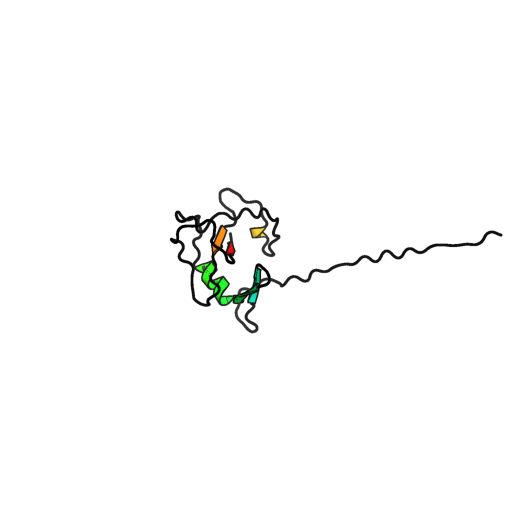149 1.00 94.69 122 LEU A O 1
ATOM 989 N N . ILE A 1 123 ? -2.134 -2.249 0.085 1.00 95.19 123 ILE A N 1
ATOM 990 C CA . ILE A 1 123 ? -3.203 -2.318 1.082 1.00 95.19 123 ILE A CA 1
ATOM 991 C C . ILE A 1 123 ? -2.603 -2.783 2.406 1.00 95.19 123 ILE A C 1
ATOM 993 O O . ILE A 1 123 ? -1.926 -3.810 2.449 1.00 95.19 123 ILE A O 1
ATOM 997 N N . TYR A 1 124 ? -2.825 -2.030 3.481 1.00 94.12 124 TYR A N 1
ATOM 998 C CA . TYR A 1 124 ? -2.226 -2.306 4.790 1.00 94.12 124 TYR A CA 1
ATOM 999 C C . TYR A 1 124 ? -3.101 -1.820 5.945 1.00 94.12 124 TYR A C 1
ATOM 1001 O O . TYR A 1 124 ? -4.016 -1.032 5.738 1.00 94.12 124 TYR A O 1
ATOM 1009 N N . THR A 1 125 ? -2.854 -2.333 7.151 1.00 90.12 125 THR A N 1
ATOM 1010 C CA . THR A 1 125 ? -3.578 -1.990 8.392 1.00 90.12 125 THR A CA 1
ATOM 1011 C C . THR A 1 125 ? -2.830 -0.982 9.242 1.00 90.12 125 THR A C 1
ATOM 1013 O O . THR A 1 125 ? -1.583 -1.090 9.265 1.00 90.12 125 THR A O 1
#

Nearest PDB structures (foldseek):
  5l6m-assembly2_I  TM=4.070E-01  e=1.043E+00  Caulobacter vibrioides CB15
  5k8j-assembly1_A-2  TM=3.849E-01  e=3.846E+00  Caulobacter vibrioides CB15

Sequence (125 aa):
MVNFVFVFTILLLLNVTTTMPTDPDMGADPKERMWICKNGGQNMFYRDTHTGNSLRRAPIKEGKSGYPHRFFNNEGINFDRKPCNKTPTANRYLLEFPILVKEGSFFDPNTKRTDNLEGSRLIYT

Secondary structure (DSSP, 8-state):
-------------------PPPP--SS--SS--EEEEEETTEEEEEEHHHHHHHHHHS-SS--TTS-SEEE--TT----SSGGGGS---SS--EEEEE--SSTT----TTSPP-TT--S-EEEE-

Foldseek 3Di:
DDDDDDDDDDDDDPPPPPPDDDDDPPDDDDPFDWDWDDDPNDTQIDTPVQLVVQVVVADPDQDPLRPFDFDPPPVVDDDPDPLQNDDDDPVRGKTKHFGDSDGPDYDDRNHRDDPPPDHDIDIDD

Solvent-accessible surface area (backbone atoms only — not comparable to full-atom values): 8527 Å² total; per-residue (Å²): 141,84,86,87,82,86,84,83,82,81,80,81,79,81,78,77,76,79,85,69,86,77,82,77,73,98,65,85,77,96,69,84,54,66,49,74,48,78,54,98,89,42,80,45,61,42,46,50,71,48,55,53,54,44,56,76,69,50,70,96,53,73,31,96,30,56,30,23,32,80,45,83,61,87,86,64,75,81,53,92,52,64,80,74,61,50,82,67,52,101,89,47,49,39,33,34,35,71,52,60,72,55,80,88,56,73,65,66,55,73,54,67,65,59,98,79,72,80,77,56,64,49,76,46,114

Mean predicted aligned error: 12.13 Å

InterPro domains:
  IPR016191 Ribonuclease/ribotoxin [SSF53933] (34-112)

Organism: NCBI:txid1448308

Radius of gyration: 21.82 Å; Cα contacts (8 Å, |Δi|>4): 136; chains: 1; bounding box: 57×76×36 Å